Protein AF-A0A0G1PKN9-F1 (afdb_monomer)

Sequence (98 aa):
MDWKNWFKIKVTRPCNIWPNTDSCRVKILIDVTLMDTERKNPPAEVGVGTSHTLHRIPNPFGFTDPWMVTEGKVVGAAERWWKDLIESGQAEVERVFD

Structure (mmCIF, N/CA/C/O backbone):
data_AF-A0A0G1PKN9-F1
#
_entry.id   AF-A0A0G1PKN9-F1
#
loop_
_atom_site.group_PDB
_atom_site.id
_atom_site.type_symbol
_atom_site.label_atom_id
_atom_site.label_alt_id
_atom_site.label_comp_id
_atom_site.label_asym_id
_atom_site.label_entity_id
_atom_site.label_seq_id
_atom_site.pdbx_PDB_ins_code
_atom_site.Cartn_x
_atom_site.Cartn_y
_atom_site.Cartn_z
_atom_site.occupancy
_atom_site.B_iso_or_equiv
_atom_site.auth_seq_id
_atom_site.auth_comp_id
_atom_site.auth_asym_id
_atom_site.auth_atom_id
_atom_site.pdbx_PDB_model_num
ATOM 1 N N . MET A 1 1 ? -19.768 -3.686 42.930 1.00 50.06 1 MET A N 1
ATOM 2 C CA . MET A 1 1 ? -19.363 -3.412 41.534 1.00 50.06 1 MET A CA 1
ATOM 3 C C . MET A 1 1 ? -19.893 -4.550 40.678 1.00 50.06 1 MET A C 1
ATOM 5 O O . MET A 1 1 ? -19.599 -5.690 41.002 1.00 50.06 1 MET A O 1
ATOM 9 N N . ASP A 1 2 ? -20.736 -4.255 39.685 1.00 59.41 2 ASP A N 1
ATOM 10 C CA . ASP A 1 2 ? -21.351 -5.253 38.794 1.00 59.41 2 ASP A CA 1
ATOM 11 C C . ASP A 1 2 ? -20.404 -5.574 37.620 1.00 59.41 2 ASP A C 1
ATOM 13 O O . ASP A 1 2 ? -19.763 -4.673 37.071 1.00 59.41 2 ASP A O 1
ATOM 17 N N . TRP A 1 3 ? -20.300 -6.851 37.244 1.00 56.91 3 TRP A N 1
ATOM 18 C CA . TRP A 1 3 ? -19.351 -7.385 36.247 1.00 56.91 3 TRP A CA 1
ATOM 19 C C . TRP A 1 3 ? -19.571 -6.819 34.836 1.00 56.91 3 TRP A C 1
ATOM 21 O O . TRP A 1 3 ? -18.677 -6.840 33.993 1.00 56.91 3 TRP A O 1
ATOM 31 N N . LYS A 1 4 ? -20.750 -6.242 34.589 1.00 57.31 4 LYS A N 1
ATOM 32 C CA . LYS A 1 4 ? -21.151 -5.617 33.320 1.00 57.31 4 LYS A CA 1
ATOM 33 C C . LYS A 1 4 ? -20.383 -4.332 32.976 1.00 57.31 4 LYS A C 1
ATOM 35 O O . LYS A 1 4 ? -20.540 -3.813 31.875 1.00 57.31 4 LYS A O 1
ATOM 40 N N . ASN A 1 5 ? -19.552 -3.827 33.892 1.00 55.62 5 ASN A N 1
ATOM 41 C CA . ASN A 1 5 ? -18.730 -2.628 33.696 1.00 55.62 5 ASN A CA 1
ATOM 42 C C . ASN A 1 5 ? -17.297 -2.918 33.206 1.00 55.62 5 ASN A C 1
ATOM 44 O O . ASN A 1 5 ? -16.489 -1.993 33.106 1.00 55.62 5 ASN A O 1
ATOM 48 N N . TRP A 1 6 ? -16.951 -4.167 32.886 1.00 55.81 6 TRP A N 1
ATOM 49 C CA . TRP A 1 6 ? -15.648 -4.507 32.311 1.00 55.81 6 TRP A CA 1
ATOM 50 C C . TRP A 1 6 ? -15.647 -4.296 30.790 1.00 55.81 6 TRP A C 1
ATOM 52 O O . TRP A 1 6 ? -15.987 -5.175 30.013 1.00 55.81 6 TRP A O 1
ATOM 62 N N . PHE A 1 7 ? -15.259 -3.083 30.393 1.00 55.06 7 PHE A N 1
ATOM 63 C CA . PHE A 1 7 ? -14.818 -2.689 29.049 1.00 55.06 7 PHE A CA 1
ATOM 64 C C . PHE A 1 7 ? -15.825 -2.883 27.906 1.00 55.06 7 PHE A C 1
ATOM 66 O O . PHE A 1 7 ? -15.794 -3.843 27.140 1.00 55.06 7 PHE A O 1
ATOM 73 N N . LYS A 1 8 ? -16.645 -1.853 27.681 1.00 51.06 8 LYS A N 1
ATOM 74 C CA . LYS A 1 8 ? -17.291 -1.643 26.382 1.00 51.06 8 LYS A CA 1
ATOM 75 C C . LYS A 1 8 ? -16.221 -1.182 25.386 1.00 51.06 8 LYS A C 1
ATOM 77 O O . LYS A 1 8 ? -15.966 0.015 25.271 1.00 51.06 8 LYS A O 1
ATOM 82 N N . ILE A 1 9 ? -15.572 -2.119 24.691 1.00 56.38 9 ILE A N 1
ATOM 83 C CA . ILE A 1 9 ? -14.699 -1.793 23.555 1.00 56.38 9 ILE A CA 1
ATOM 84 C C . ILE A 1 9 ? -15.598 -1.219 22.462 1.00 56.38 9 ILE A C 1
ATOM 86 O O . ILE A 1 9 ? -16.307 -1.936 21.757 1.00 56.38 9 ILE A O 1
ATOM 90 N N . LYS A 1 10 ? -15.628 0.108 22.362 1.00 47.03 10 LYS A N 1
ATOM 91 C CA . LYS A 1 10 ? -16.265 0.793 21.246 1.00 47.03 10 LYS A CA 1
ATOM 92 C C . LYS A 1 10 ? -15.280 0.705 20.086 1.00 47.03 10 LYS A C 1
ATOM 94 O O . LYS A 1 10 ? -14.322 1.467 20.043 1.00 47.03 10 LYS A O 1
ATOM 99 N N . VAL A 1 11 ? -15.495 -0.242 19.179 1.00 51.75 11 VAL A N 1
ATOM 100 C CA . VAL A 1 11 ? -14.832 -0.240 17.870 1.00 51.75 11 VAL A CA 1
ATOM 101 C C . VAL A 1 11 ? -15.345 1.009 17.148 1.00 51.75 11 VAL A C 1
ATOM 103 O O . VAL A 1 11 ? -16.481 1.051 16.685 1.00 51.75 11 VAL A O 1
ATOM 106 N N . THR A 1 12 ? -14.582 2.099 17.218 1.00 47.66 12 THR A N 1
ATOM 107 C CA . THR A 1 12 ? -15.005 3.438 16.771 1.00 47.66 12 THR A CA 1
ATOM 108 C C . THR A 1 12 ? -14.778 3.677 15.287 1.00 47.66 12 THR A C 1
ATOM 110 O O . THR A 1 12 ? -15.277 4.673 14.767 1.00 47.66 12 THR A O 1
ATOM 113 N N . ARG A 1 13 ? -14.047 2.791 14.607 1.00 53.75 13 ARG A N 1
ATOM 114 C CA . ARG A 1 13 ? -13.777 2.888 13.175 1.00 53.75 13 ARG A CA 1
ATOM 115 C C . ARG A 1 13 ? -14.286 1.624 12.484 1.00 53.75 13 ARG A C 1
ATOM 117 O O . ARG A 1 13 ? -14.056 0.538 13.019 1.00 53.75 13 ARG A O 1
ATOM 124 N N . PRO A 1 14 ? -15.010 1.737 11.356 1.00 56.34 14 PRO A N 1
ATOM 125 C CA . PRO A 1 14 ? -15.276 0.571 10.521 1.00 56.34 14 PRO A CA 1
ATOM 126 C C . PRO A 1 14 ? -13.941 -0.090 10.160 1.00 56.34 14 PRO A C 1
ATOM 128 O O . PRO A 1 14 ? -12.921 0.594 10.078 1.00 56.34 14 PRO A O 1
ATOM 131 N N . CYS A 1 15 ? -13.933 -1.413 9.987 1.00 62.28 15 CYS A N 1
ATOM 132 C CA . CYS A 1 15 ? -12.757 -2.115 9.484 1.00 62.28 15 CYS A CA 1
ATOM 133 C C . CYS A 1 15 ? -12.315 -1.424 8.189 1.00 62.28 15 CYS A C 1
ATOM 135 O O . CYS A 1 15 ? -13.106 -1.347 7.247 1.00 62.28 15 CYS A O 1
ATOM 137 N N . ASN A 1 16 ? -11.100 -0.871 8.161 1.00 77.69 16 ASN A N 1
ATOM 138 C CA . ASN A 1 16 ? -10.561 -0.337 6.922 1.00 77.69 16 ASN A CA 1
ATOM 139 C C . ASN A 1 16 ? -10.352 -1.531 5.989 1.00 77.69 16 ASN A C 1
ATOM 141 O O . ASN A 1 16 ? -9.645 -2.476 6.328 1.00 77.69 16 ASN A O 1
ATOM 145 N N . ILE A 1 17 ? -11.032 -1.513 4.849 1.00 85.56 17 ILE A N 1
ATOM 146 C CA . ILE A 1 17 ? -10.956 -2.563 3.836 1.00 85.56 17 ILE A CA 1
ATOM 147 C C . ILE A 1 17 ? -10.283 -1.951 2.616 1.00 85.56 17 ILE A C 1
ATOM 149 O O . ILE A 1 17 ? -10.563 -0.803 2.259 1.00 85.56 17 ILE A O 1
ATOM 153 N N . TRP A 1 18 ? -9.404 -2.721 1.979 1.00 89.50 18 TRP A N 1
ATOM 154 C CA . TRP A 1 18 ? -8.814 -2.317 0.711 1.00 89.50 18 TRP A CA 1
ATOM 155 C C . TRP A 1 18 ? -9.911 -2.076 -0.342 1.00 89.50 18 TRP A C 1
ATOM 157 O O . TRP A 1 18 ? -10.720 -2.975 -0.594 1.00 89.50 18 TRP A O 1
ATOM 167 N N . PRO A 1 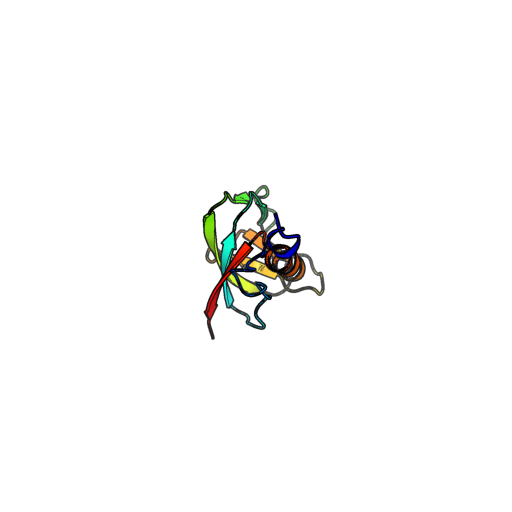19 ? -9.982 -0.881 -0.949 1.00 88.19 19 PRO A N 1
ATOM 168 C CA . PRO A 1 19 ? -11.008 -0.577 -1.931 1.00 88.19 19 PRO A CA 1
ATOM 169 C C . PRO A 1 19 ? -10.732 -1.321 -3.239 1.00 88.19 19 PRO A C 1
ATOM 171 O O . PRO A 1 19 ? -9.595 -1.418 -3.689 1.00 88.19 19 PRO A O 1
ATOM 174 N N . ASN A 1 20 ? -11.789 -1.799 -3.897 1.00 88.44 20 ASN A N 1
ATOM 175 C CA . ASN A 1 20 ? -11.686 -2.344 -5.251 1.00 88.44 20 ASN A CA 1
ATOM 176 C C . ASN A 1 20 ? -11.650 -1.197 -6.279 1.00 88.44 20 ASN A C 1
ATOM 178 O O . ASN A 1 20 ? -12.650 -0.927 -6.939 1.00 88.44 20 ASN A O 1
ATOM 182 N N . THR A 1 21 ? -10.524 -0.485 -6.347 1.00 88.06 21 THR A N 1
ATOM 183 C CA . THR A 1 21 ? -10.286 0.671 -7.231 1.00 88.06 21 THR A CA 1
ATOM 184 C C . THR A 1 21 ? -8.850 0.653 -7.755 1.00 88.06 21 THR A C 1
ATOM 186 O O . THR A 1 21 ? -7.953 0.095 -7.122 1.00 88.06 21 THR A O 1
ATOM 189 N N . ASP A 1 22 ? -8.619 1.315 -8.885 1.00 91.00 22 ASP A N 1
ATOM 190 C CA . ASP A 1 22 ? -7.277 1.559 -9.409 1.00 91.00 22 ASP A CA 1
ATOM 191 C C . ASP A 1 22 ? -6.621 2.808 -8.792 1.00 91.00 22 ASP A C 1
ATOM 193 O O . ASP A 1 22 ? -5.420 3.029 -8.981 1.00 91.00 22 ASP A O 1
ATOM 197 N N . SER A 1 23 ? -7.369 3.626 -8.035 1.00 93.00 23 SER A N 1
ATOM 198 C CA . SER A 1 23 ? -6.810 4.781 -7.332 1.00 93.00 23 SER A CA 1
ATOM 199 C C . SER A 1 23 ? -7.509 5.120 -6.014 1.00 93.00 23 SER A C 1
ATOM 201 O O . SER A 1 23 ? -8.727 5.266 -5.916 1.00 93.00 23 SER A O 1
ATOM 203 N N . CYS A 1 24 ? -6.707 5.313 -4.969 1.00 93.38 24 CYS A N 1
ATOM 204 C CA . CYS A 1 24 ? -7.189 5.713 -3.652 1.00 93.38 24 CYS A CA 1
ATOM 205 C C . CYS A 1 24 ? -6.156 6.558 -2.914 1.00 93.38 24 CYS A C 1
ATOM 207 O O . CYS A 1 24 ? -4.954 6.401 -3.108 1.00 93.38 24 CYS A O 1
ATOM 209 N N . ARG A 1 25 ? -6.612 7.415 -2.006 1.00 93.25 25 ARG A N 1
ATOM 210 C CA . ARG A 1 25 ? -5.761 8.117 -1.049 1.00 93.25 25 ARG A CA 1
ATOM 211 C C . ARG A 1 25 ? -5.697 7.333 0.249 1.00 93.25 25 ARG A C 1
ATOM 213 O O . ARG A 1 25 ? -6.735 7.049 0.847 1.00 93.25 25 ARG A O 1
ATOM 220 N N . VAL A 1 26 ? -4.484 7.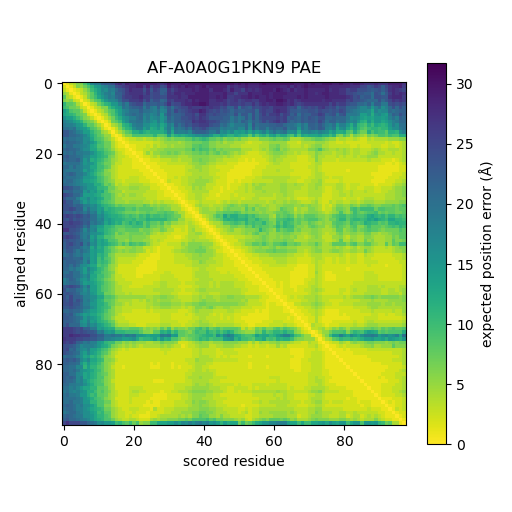040 0.693 1.00 92.56 26 VAL A N 1
ATOM 221 C CA . VAL A 1 26 ? -4.213 6.351 1.953 1.00 92.56 26 VAL A CA 1
ATOM 222 C C . VAL A 1 26 ? -3.436 7.256 2.895 1.00 92.56 26 VAL A C 1
ATOM 224 O O . VAL A 1 26 ? -2.599 8.039 2.452 1.00 92.56 26 VAL A O 1
ATOM 227 N N . LYS A 1 27 ? -3.691 7.125 4.193 1.00 93.12 27 LYS A N 1
ATOM 228 C CA . LYS A 1 27 ? -2.909 7.720 5.270 1.00 93.12 27 LYS A CA 1
ATOM 229 C C . LYS A 1 27 ? -2.163 6.627 6.010 1.00 93.12 27 LYS A C 1
ATOM 231 O O . LYS A 1 27 ? -2.776 5.677 6.489 1.00 93.12 27 LYS A O 1
ATOM 236 N N . ILE A 1 28 ? -0.856 6.777 6.135 1.00 91.44 28 ILE A N 1
ATOM 237 C CA . ILE A 1 28 ? -0.013 5.833 6.859 1.00 91.44 28 ILE A CA 1
ATOM 238 C C . ILE A 1 28 ? -0.023 6.184 8.356 1.00 91.44 28 ILE A C 1
ATOM 240 O O . ILE A 1 28 ? 0.085 7.354 8.727 1.00 91.44 28 ILE A O 1
ATOM 244 N N . LEU A 1 29 ? -0.160 5.182 9.229 1.00 90.25 29 LEU A N 1
ATOM 245 C CA . LEU A 1 29 ? -0.215 5.359 10.689 1.00 90.25 29 LEU A CA 1
ATOM 246 C C . LEU A 1 29 ? 1.027 4.838 11.432 1.00 90.25 29 LEU A C 1
ATOM 248 O O . LEU A 1 29 ? 1.124 5.026 12.643 1.00 90.25 29 LEU A O 1
ATOM 252 N N . ILE A 1 30 ? 1.964 4.206 10.726 1.00 88.56 30 ILE A N 1
ATOM 253 C CA . ILE A 1 30 ? 3.240 3.696 11.253 1.00 88.56 30 ILE A CA 1
ATOM 254 C C . ILE A 1 30 ? 4.387 4.095 10.321 1.00 88.56 30 ILE A C 1
ATOM 256 O O . ILE A 1 30 ? 4.135 4.491 9.193 1.00 88.56 30 ILE A O 1
ATOM 260 N N . ASP A 1 31 ? 5.640 3.955 10.731 1.00 90.69 31 ASP A N 1
ATOM 261 C CA . ASP A 1 31 ? 6.736 4.103 9.772 1.00 90.69 31 ASP A CA 1
ATOM 262 C C . ASP A 1 31 ? 6.756 2.908 8.811 1.00 90.69 31 ASP A C 1
ATOM 264 O O . ASP A 1 31 ? 6.688 1.749 9.232 1.00 90.69 31 ASP A O 1
ATOM 268 N N . VAL A 1 32 ? 6.823 3.190 7.511 1.00 88.81 32 VAL A N 1
ATOM 269 C CA . VAL A 1 32 ? 6.900 2.162 6.466 1.00 88.81 32 VAL A CA 1
ATOM 270 C C . VAL A 1 32 ? 8.013 2.474 5.482 1.00 88.81 32 VAL A C 1
ATOM 272 O O . VAL A 1 32 ? 8.464 3.610 5.355 1.00 88.81 32 VAL A O 1
ATOM 275 N N . THR A 1 33 ? 8.429 1.460 4.736 1.00 88.62 33 THR A N 1
ATOM 276 C CA . THR A 1 33 ? 9.430 1.607 3.686 1.00 88.62 33 THR A CA 1
ATOM 277 C C . THR A 1 33 ? 8.817 1.214 2.350 1.00 88.62 33 THR A C 1
ATOM 279 O O . THR A 1 33 ? 8.363 0.084 2.179 1.00 88.62 33 THR A O 1
ATOM 282 N N . LEU A 1 34 ? 8.811 2.142 1.396 1.00 88.69 34 LEU A N 1
ATOM 283 C CA . LEU A 1 34 ? 8.341 1.908 0.033 1.00 88.69 34 LEU A CA 1
ATOM 284 C C . LEU A 1 34 ? 9.520 1.641 -0.901 1.00 88.69 34 LEU A C 1
ATOM 286 O O . LEU A 1 34 ? 10.622 2.154 -0.708 1.00 88.69 34 LEU A O 1
ATOM 290 N N . MET A 1 35 ? 9.288 0.845 -1.941 1.00 87.94 35 MET A N 1
ATOM 291 C CA . MET A 1 35 ? 10.322 0.517 -2.918 1.00 87.94 35 MET A CA 1
ATOM 292 C C . MET A 1 35 ? 10.220 1.395 -4.158 1.00 87.94 35 MET A C 1
ATOM 294 O O . MET A 1 35 ? 9.131 1.606 -4.696 1.00 87.94 35 MET A O 1
ATOM 298 N N . ASP A 1 36 ? 11.380 1.846 -4.629 1.00 84.81 36 ASP A N 1
ATOM 299 C CA . ASP A 1 36 ? 11.545 2.496 -5.923 1.00 84.81 36 ASP A CA 1
ATOM 300 C C . ASP A 1 36 ? 11.282 1.494 -7.056 1.00 84.81 36 ASP A C 1
ATOM 302 O O . ASP A 1 36 ? 11.878 0.413 -7.120 1.00 84.81 36 ASP A O 1
ATOM 306 N N . THR A 1 37 ? 10.361 1.852 -7.946 1.00 80.19 37 THR A N 1
ATOM 307 C CA . THR A 1 37 ? 9.932 0.997 -9.060 1.00 80.19 37 THR A CA 1
ATOM 308 C C . THR A 1 37 ? 11.009 0.811 -10.126 1.00 80.19 37 THR A C 1
ATOM 310 O O . THR A 1 37 ? 11.016 -0.211 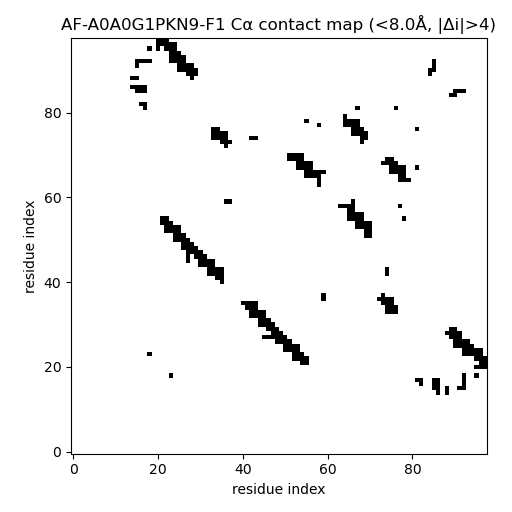-10.809 1.00 80.19 37 THR A O 1
ATOM 313 N N . GLU A 1 38 ? 11.958 1.741 -10.236 1.00 79.81 38 GLU A N 1
ATOM 314 C CA . GLU A 1 38 ? 13.065 1.689 -11.191 1.00 79.81 38 GLU A CA 1
ATOM 315 C C . GLU A 1 38 ? 14.309 0.987 -10.615 1.00 79.81 38 GLU A C 1
ATOM 317 O O . GLU A 1 38 ? 15.278 0.763 -11.343 1.00 79.81 38 GLU A O 1
ATOM 322 N N . ARG A 1 39 ? 14.300 0.633 -9.318 1.00 72.56 39 ARG A N 1
ATOM 323 C CA . ARG A 1 39 ? 15.456 0.130 -8.546 1.00 72.56 39 ARG A CA 1
ATOM 324 C C . ARG A 1 39 ? 16.685 1.040 -8.621 1.00 72.56 39 ARG A C 1
ATOM 326 O O . ARG A 1 39 ? 17.80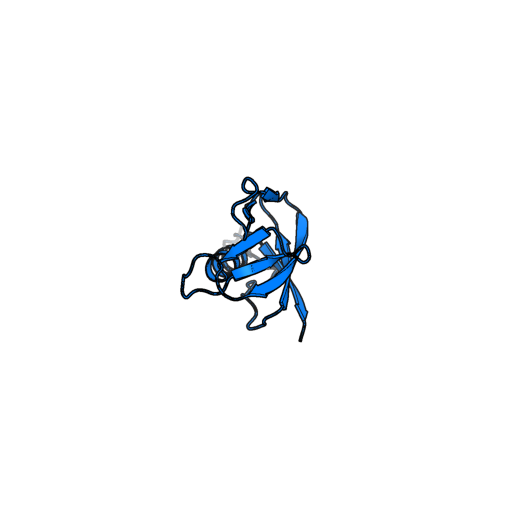8 0.573 -8.428 1.00 72.56 39 ARG A O 1
ATOM 333 N N . LYS A 1 40 ? 16.493 2.324 -8.928 1.00 74.25 40 LYS A N 1
ATOM 334 C CA . LYS A 1 40 ? 17.598 3.288 -9.050 1.00 74.25 40 LYS A CA 1
ATOM 335 C C . LYS A 1 40 ? 17.913 3.971 -7.731 1.00 74.25 40 LYS A C 1
ATOM 337 O O . LYS A 1 40 ? 19.050 4.382 -7.522 1.00 74.25 40 LYS A O 1
ATOM 342 N N . ASN A 1 41 ? 16.920 4.064 -6.854 1.00 75.50 41 ASN A N 1
ATOM 343 C CA . ASN A 1 41 ? 17.045 4.704 -5.556 1.00 75.50 41 ASN A CA 1
ATOM 344 C C . ASN A 1 41 ? 16.905 3.678 -4.425 1.00 75.50 41 ASN A C 1
ATOM 346 O O . ASN A 1 41 ? 16.236 2.651 -4.600 1.00 75.50 41 ASN A O 1
ATOM 350 N N . PRO A 1 42 ? 17.529 3.936 -3.261 1.00 76.00 42 PRO A N 1
ATOM 351 C CA . PRO A 1 42 ? 17.264 3.149 -2.068 1.00 76.00 42 PRO A CA 1
ATOM 352 C C . PRO A 1 42 ? 15.772 3.220 -1.695 1.00 76.00 42 PRO A C 1
ATOM 354 O O . PRO A 1 42 ? 15.089 4.178 -2.070 1.00 76.00 42 PRO A O 1
ATOM 357 N N . PRO A 1 43 ? 15.258 2.225 -0.952 1.00 82.31 43 PRO A N 1
ATOM 358 C CA . PRO A 1 43 ? 13.900 2.271 -0.430 1.00 82.31 43 PRO A CA 1
ATOM 359 C C . PRO A 1 43 ? 13.643 3.572 0.345 1.00 82.31 43 PRO A C 1
ATOM 361 O O . PRO A 1 43 ? 14.515 4.050 1.071 1.00 82.31 43 PRO A O 1
ATOM 364 N N . ALA A 1 44 ? 12.455 4.148 0.175 1.00 82.38 44 ALA A N 1
ATOM 365 C CA . ALA A 1 44 ? 12.079 5.413 0.790 1.00 82.38 44 ALA A CA 1
ATOM 366 C C . ALA A 1 44 ? 11.310 5.162 2.086 1.00 82.38 44 ALA A C 1
ATOM 368 O O . ALA A 1 44 ? 10.258 4.518 2.074 1.00 82.38 44 ALA A O 1
ATOM 369 N N . GLU A 1 45 ? 11.823 5.688 3.194 1.00 86.12 45 GLU A N 1
ATOM 370 C CA . GLU A 1 45 ? 11.088 5.723 4.453 1.00 86.12 45 GLU A CA 1
ATOM 371 C C . GLU A 1 45 ? 9.974 6.764 4.380 1.00 86.12 45 GLU A C 1
ATOM 373 O O . GLU A 1 45 ? 10.172 7.904 3.949 1.00 86.12 45 GLU A O 1
ATOM 378 N N . VAL A 1 46 ? 8.787 6.351 4.800 1.00 84.50 46 VAL A N 1
ATOM 379 C CA . VAL A 1 46 ? 7.591 7.176 4.833 1.00 84.50 46 VAL A CA 1
ATOM 380 C C . VAL A 1 46 ? 7.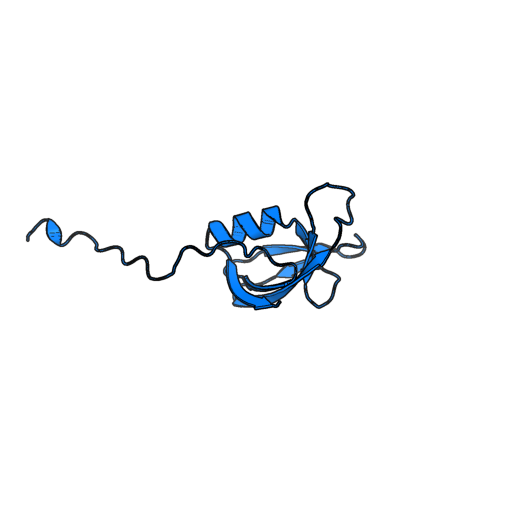106 7.233 6.271 1.00 84.50 46 VAL A C 1
ATOM 382 O O . VAL A 1 46 ? 6.766 6.210 6.867 1.00 84.50 46 VAL A O 1
ATOM 385 N N . GLY A 1 47 ? 7.114 8.445 6.821 1.00 81.75 47 GLY A N 1
ATOM 386 C CA . GLY A 1 47 ? 6.807 8.683 8.225 1.00 81.75 47 GLY A CA 1
ATOM 387 C C . GLY A 1 47 ? 5.315 8.649 8.546 1.00 81.75 47 GLY A C 1
ATOM 388 O O . GLY A 1 47 ? 4.462 8.915 7.692 1.00 81.75 47 GLY A O 1
ATOM 389 N N . VAL A 1 48 ? 5.009 8.396 9.817 1.00 90.19 48 VAL A N 1
ATOM 390 C CA . VAL A 1 48 ? 3.647 8.422 10.375 1.00 90.19 48 VAL A CA 1
ATOM 391 C C . VAL A 1 48 ? 2.875 9.692 9.996 1.00 90.19 48 VAL A C 1
ATOM 393 O O . VAL A 1 48 ? 3.361 10.815 10.122 1.00 90.19 48 VAL A O 1
ATOM 396 N N . GLY A 1 49 ? 1.611 9.520 9.611 1.00 89.69 49 GLY A N 1
ATOM 397 C CA . GLY A 1 49 ? 0.661 10.607 9.376 1.00 89.69 49 GLY A CA 1
ATOM 398 C C . GLY A 1 49 ? 0.713 11.206 7.973 1.00 89.69 49 GLY A C 1
ATOM 399 O O . GLY A 1 49 ? -0.110 12.071 7.668 1.00 89.69 49 GLY A O 1
ATOM 400 N N . THR A 1 50 ? 1.627 10.740 7.124 1.00 89.94 50 THR A N 1
ATOM 401 C CA . THR A 1 50 ? 1.677 11.103 5.707 1.00 89.94 50 THR A CA 1
ATOM 402 C C . THR A 1 50 ? 0.522 10.473 4.934 1.00 89.94 50 THR A C 1
ATOM 404 O O . THR A 1 50 ? 0.115 9.337 5.192 1.00 89.94 50 THR A O 1
ATOM 407 N N . SER A 1 51 ? -0.010 11.227 3.972 1.00 92.44 51 SER A N 1
ATOM 408 C CA . SER A 1 51 ? -1.020 10.734 3.040 1.00 92.44 51 SER A CA 1
ATOM 409 C C . SER A 1 51 ? -0.447 10.665 1.633 1.00 92.44 51 SER A C 1
ATOM 411 O O . SER A 1 51 ? 0.191 11.613 1.174 1.00 92.44 51 SER A O 1
ATOM 413 N N . HIS A 1 52 ? -0.748 9.583 0.926 1.00 91.06 52 HIS A N 1
ATOM 414 C CA . HIS A 1 52 ? -0.380 9.396 -0.469 1.00 91.06 52 HIS A CA 1
ATOM 415 C C . HIS A 1 52 ? -1.598 8.992 -1.281 1.00 91.06 52 HIS A C 1
ATOM 417 O O . HIS A 1 52 ? -2.368 8.121 -0.877 1.00 91.06 52 HIS A O 1
ATOM 423 N N . THR A 1 53 ? -1.752 9.586 -2.456 1.00 93.12 53 THR A N 1
ATOM 424 C CA . THR A 1 53 ? -2.598 8.991 -3.485 1.00 93.12 53 THR A CA 1
ATOM 425 C C . THR A 1 53 ? -1.820 7.873 -4.152 1.00 93.12 53 THR A C 1
ATOM 427 O O . THR A 1 53 ? -0.680 8.062 -4.581 1.00 93.12 53 THR A O 1
ATOM 430 N N . LEU A 1 54 ? -2.445 6.707 -4.194 1.00 93.38 54 LEU A N 1
ATOM 431 C CA . LEU A 1 54 ? -1.958 5.512 -4.839 1.00 93.38 54 LEU A CA 1
ATOM 432 C C . LEU A 1 54 ? -2.629 5.344 -6.200 1.00 93.38 54 LEU A C 1
ATOM 434 O O . LEU A 1 54 ? -3.823 5.617 -6.361 1.00 93.38 54 LEU A O 1
ATOM 438 N N . HIS A 1 55 ? -1.859 4.839 -7.153 1.00 93.62 55 HIS A N 1
ATOM 439 C CA . HIS A 1 55 ? -2.315 4.443 -8.475 1.00 93.62 55 HIS A CA 1
ATOM 440 C C . HIS A 1 55 ? -1.812 3.043 -8.785 1.00 93.62 55 HIS A C 1
ATOM 442 O O . HIS A 1 55 ? -0.641 2.729 -8.557 1.00 93.62 55 HIS A O 1
ATOM 448 N N . ARG A 1 56 ? -2.690 2.215 -9.336 1.00 92.75 56 ARG A N 1
ATOM 449 C CA . ARG A 1 56 ? -2.345 0.866 -9.757 1.00 92.75 56 ARG A CA 1
ATOM 450 C C . ARG A 1 56 ? -1.566 0.892 -11.065 1.00 92.75 56 ARG A C 1
ATOM 452 O O . ARG A 1 56 ? -1.941 1.568 -12.021 1.00 92.75 56 ARG A O 1
ATOM 459 N N . ILE A 1 57 ? -0.493 0.116 -11.111 1.00 92.06 57 ILE A N 1
ATOM 460 C CA . ILE A 1 57 ? 0.292 -0.160 -12.312 1.00 92.06 57 ILE A CA 1
ATOM 461 C C . ILE A 1 57 ? 0.584 -1.665 -12.406 1.00 92.06 57 ILE A C 1
ATOM 463 O O . ILE A 1 57 ? 0.514 -2.379 -11.396 1.00 92.06 57 ILE A O 1
ATOM 467 N N . PRO A 1 58 ? 0.952 -2.174 -13.596 1.00 92.12 58 PRO A N 1
ATOM 468 C CA . PRO A 1 58 ? 1.539 -3.503 -13.715 1.00 92.12 58 PRO A CA 1
ATOM 469 C C . PRO A 1 58 ? 2.777 -3.637 -12.824 1.00 92.12 58 PRO A C 1
ATOM 471 O O . PRO A 1 58 ? 3.544 -2.685 -12.677 1.00 92.12 58 PRO A O 1
ATOM 474 N N . ASN A 1 59 ? 2.990 -4.818 -12.241 1.00 92.31 59 ASN A N 1
ATOM 475 C CA . ASN A 1 59 ? 4.111 -5.025 -11.334 1.00 92.31 59 ASN A CA 1
ATOM 476 C C . ASN A 1 59 ? 5.458 -4.842 -12.061 1.00 92.31 59 ASN A C 1
ATOM 478 O O . ASN A 1 59 ? 5.764 -5.625 -12.967 1.00 92.31 59 ASN A O 1
ATOM 482 N N . PRO A 1 60 ? 6.301 -3.875 -11.654 1.00 88.25 60 PRO A N 1
ATOM 483 C CA . PRO A 1 60 ? 7.564 -3.599 -12.339 1.00 88.25 60 PRO A CA 1
ATOM 484 C C . PRO A 1 60 ? 8.601 -4.720 -12.166 1.00 88.25 60 PRO A C 1
ATOM 486 O O . PRO A 1 60 ? 9.599 -4.760 -12.880 1.00 88.25 60 PRO A O 1
ATOM 489 N N . PHE A 1 61 ? 8.377 -5.654 -11.238 1.00 88.00 61 PHE A N 1
ATOM 490 C CA . PHE A 1 61 ? 9.282 -6.765 -10.944 1.00 88.00 61 PHE A CA 1
ATOM 491 C C . PHE A 1 61 ? 8.828 -8.101 -11.549 1.00 88.00 61 PHE A C 1
ATOM 493 O O . PHE A 1 61 ? 9.434 -9.131 -11.259 1.00 88.00 61 PHE A O 1
ATOM 500 N N . GLY A 1 62 ? 7.786 -8.096 -12.390 1.00 88.81 62 GLY A N 1
ATOM 501 C CA . GLY A 1 62 ? 7.321 -9.279 -13.121 1.00 88.81 62 GLY A CA 1
ATOM 502 C C . GLY A 1 62 ? 6.450 -10.249 -12.314 1.00 88.81 62 GLY A C 1
ATOM 503 O O . GLY A 1 62 ? 6.172 -11.348 -12.789 1.00 88.81 62 GLY A O 1
ATOM 504 N N . PHE A 1 63 ? 6.010 -9.868 -11.111 1.00 91.31 63 PHE A N 1
ATOM 505 C CA . PHE A 1 63 ? 5.035 -10.649 -10.343 1.00 91.31 63 PHE A CA 1
ATOM 506 C C . PHE A 1 63 ? 3.602 -10.406 -10.834 1.00 91.31 63 PHE A C 1
ATOM 508 O O . PHE A 1 63 ? 3.304 -9.400 -11.471 1.00 91.31 63 PHE A O 1
ATOM 515 N N . THR A 1 64 ? 2.693 -11.325 -10.509 1.00 92.50 64 THR A N 1
ATOM 516 C CA . THR A 1 64 ? 1.276 -11.229 -10.898 1.00 92.50 64 THR A CA 1
ATOM 517 C C . THR A 1 64 ? 0.481 -10.229 -10.064 1.00 92.50 64 THR A C 1
ATOM 519 O O . THR A 1 64 ? -0.543 -9.741 -10.529 1.00 92.50 64 THR A O 1
ATOM 522 N N . ASP A 1 65 ? 0.916 -9.958 -8.830 1.00 92.56 65 ASP A N 1
ATOM 523 C CA . ASP A 1 65 ? 0.234 -9.019 -7.935 1.00 92.56 65 ASP A CA 1
ATOM 524 C C . ASP A 1 65 ? 0.442 -7.581 -8.429 1.00 92.56 65 ASP A C 1
ATOM 526 O O . ASP A 1 65 ? 1.601 -7.202 -8.634 1.00 92.56 65 ASP A O 1
ATOM 530 N N . PRO A 1 66 ? -0.613 -6.773 -8.630 1.00 93.19 66 PRO A N 1
ATOM 531 C CA . PRO A 1 66 ? -0.463 -5.392 -9.070 1.00 93.19 66 PRO A CA 1
ATOM 532 C C . PRO A 1 66 ? 0.386 -4.562 -8.106 1.00 93.19 66 PRO A C 1
ATOM 534 O O . PRO A 1 66 ? 0.569 -4.904 -6.937 1.00 93.19 66 PRO A O 1
ATOM 537 N N . TRP A 1 67 ? 0.921 -3.449 -8.599 1.00 93.81 67 TRP A N 1
ATOM 538 C CA . TRP A 1 67 ? 1.750 -2.556 -7.799 1.00 93.81 67 TRP A CA 1
ATOM 539 C C . TRP A 1 67 ? 1.073 -1.201 -7.643 1.00 93.81 67 TRP A C 1
ATOM 541 O O . TRP A 1 67 ? 0.611 -0.616 -8.620 1.00 93.81 67 TRP A O 1
ATOM 551 N N . MET A 1 68 ? 1.023 -0.695 -6.416 1.00 93.88 68 MET A N 1
ATOM 552 C CA . MET A 1 68 ? 0.421 0.593 -6.094 1.00 93.88 68 MET A CA 1
ATOM 553 C C . MET A 1 68 ? 1.532 1.622 -5.891 1.00 93.88 68 MET A C 1
ATOM 555 O O . MET A 1 68 ? 2.296 1.535 -4.924 1.00 93.88 68 MET A O 1
ATOM 559 N N . VAL A 1 69 ? 1.630 2.590 -6.804 1.00 93.44 69 VAL A N 1
ATOM 560 C CA . VAL A 1 69 ? 2.607 3.690 -6.746 1.00 93.44 69 VAL A CA 1
ATOM 561 C C . VAL A 1 69 ? 1.990 4.960 -6.197 1.00 93.44 69 VAL A C 1
ATOM 563 O O . VAL A 1 69 ? 0.839 5.273 -6.476 1.00 93.44 69 VAL A O 1
ATOM 566 N N . THR A 1 70 ? 2.785 5.726 -5.463 1.00 91.06 70 THR A N 1
ATOM 567 C CA . THR A 1 70 ? 2.418 7.081 -5.033 1.00 91.06 70 THR A CA 1
ATOM 568 C C . THR A 1 70 ? 2.338 8.055 -6.224 1.00 91.06 70 THR A C 1
ATOM 570 O O . THR A 1 70 ? 2.937 7.801 -7.266 1.00 91.06 70 THR A O 1
ATOM 573 N N . GLU A 1 71 ? 1.631 9.185 -6.086 1.00 80.94 71 GLU A N 1
ATOM 574 C CA . GLU A 1 71 ? 1.447 10.253 -7.104 1.00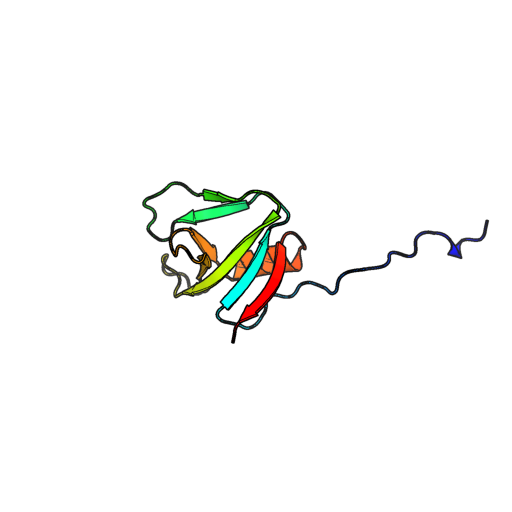 80.94 71 GLU A CA 1
ATOM 575 C C . GLU A 1 71 ? 2.737 10.709 -7.825 1.00 80.94 71 GLU A C 1
ATOM 577 O O . GLU A 1 71 ? 2.694 11.090 -8.994 1.00 80.94 71 GLU A O 1
ATOM 582 N N . GLY A 1 72 ? 3.899 10.618 -7.168 1.00 70.75 72 GLY A N 1
ATOM 583 C CA . GLY A 1 72 ? 5.203 10.906 -7.780 1.00 70.75 72 GLY A CA 1
ATOM 584 C C . GLY A 1 72 ? 5.710 9.821 -8.740 1.00 70.75 72 GLY A C 1
ATOM 585 O O . GLY A 1 72 ? 6.730 10.020 -9.387 1.00 70.75 72 GLY A O 1
ATOM 586 N N . LYS A 1 73 ? 5.022 8.675 -8.827 1.00 63.59 73 LYS A N 1
ATOM 587 C CA . LYS A 1 73 ? 5.321 7.476 -9.635 1.00 63.59 73 LYS A CA 1
ATOM 588 C C . LYS A 1 73 ? 6.670 6.798 -9.378 1.00 63.59 73 LYS A C 1
ATOM 590 O O . LYS A 1 73 ? 7.008 5.856 -10.082 1.00 63.59 73 LYS A O 1
ATOM 595 N N . VAL A 1 74 ? 7.420 7.225 -8.364 1.00 70.94 74 VAL A N 1
ATOM 596 C CA . VAL A 1 74 ? 8.754 6.674 -8.082 1.00 70.94 74 VAL A CA 1
ATOM 597 C C . VAL A 1 74 ? 8.677 5.488 -7.124 1.00 70.94 74 VAL A C 1
ATOM 599 O O . VAL A 1 74 ? 9.244 4.435 -7.405 1.00 70.94 74 VAL A O 1
ATOM 602 N N . VAL A 1 75 ? 7.929 5.626 -6.026 1.00 85.94 75 VAL A N 1
ATOM 603 C CA . VAL A 1 75 ? 7.896 4.643 -4.933 1.00 85.94 75 VAL A CA 1
ATOM 604 C C . VAL A 1 75 ? 6.505 4.064 -4.703 1.00 85.94 75 VAL A C 1
ATOM 606 O O . VAL A 1 75 ? 5.493 4.758 -4.850 1.00 85.94 75 VAL A O 1
ATOM 609 N N . GLY A 1 76 ? 6.458 2.788 -4.329 1.00 92.06 76 GLY A N 1
ATOM 610 C CA . GLY A 1 76 ? 5.221 2.069 -4.047 1.00 92.06 76 GLY A CA 1
ATOM 611 C C . GLY A 1 76 ? 5.444 0.747 -3.320 1.00 92.06 76 GLY A C 1
ATOM 612 O O . GLY A 1 76 ? 6.530 0.478 -2.805 1.00 92.06 76 GLY A O 1
ATOM 613 N N . ALA A 1 77 ? 4.401 -0.074 -3.299 1.00 93.00 77 ALA A N 1
ATOM 614 C CA . ALA A 1 77 ? 4.436 -1.442 -2.795 1.00 93.00 77 ALA A CA 1
ATOM 615 C C . ALA A 1 77 ? 3.424 -2.307 -3.558 1.00 93.00 77 ALA A C 1
ATOM 617 O O . ALA A 1 77 ? 2.555 -1.790 -4.266 1.00 93.00 77 ALA A O 1
ATOM 618 N N . ALA A 1 78 ? 3.533 -3.624 -3.406 1.00 94.44 78 ALA A N 1
ATOM 619 C CA . AL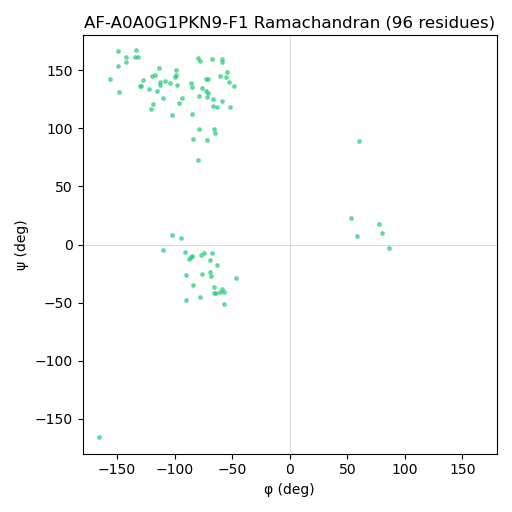A A 1 78 ? 2.571 -4.562 -3.967 1.00 94.44 78 ALA A CA 1
ATOM 620 C C . ALA A 1 78 ? 1.173 -4.300 -3.379 1.00 94.44 78 ALA A C 1
ATOM 622 O O . ALA A 1 78 ? 1.046 -3.930 -2.209 1.00 94.44 78 ALA A O 1
ATOM 623 N N . GLU A 1 79 ? 0.122 -4.481 -4.172 1.00 94.06 79 GLU A N 1
ATOM 624 C CA . GLU A 1 79 ? -1.258 -4.250 -3.740 1.00 94.06 79 GLU A CA 1
ATOM 625 C C . GLU A 1 79 ? -1.611 -5.088 -2.511 1.00 94.06 79 GLU A C 1
ATOM 627 O O . GLU A 1 79 ? -2.206 -4.580 -1.559 1.00 94.06 79 GLU A O 1
ATOM 632 N N . ARG A 1 80 ? -1.159 -6.346 -2.472 1.00 93.75 80 ARG A N 1
ATOM 633 C CA . ARG A 1 80 ? -1.351 -7.203 -1.303 1.00 93.75 80 ARG A CA 1
ATOM 634 C C . ARG A 1 80 ? -0.736 -6.621 -0.031 1.00 93.75 80 ARG A C 1
ATOM 636 O O . ARG A 1 80 ? -1.337 -6.727 1.029 1.00 93.75 80 ARG A O 1
ATOM 643 N N . TRP A 1 81 ? 0.432 -5.989 -0.130 1.00 93.81 81 TRP A N 1
ATOM 644 C CA . TRP A 1 81 ? 1.080 -5.368 1.026 1.00 93.81 81 TRP A CA 1
ATOM 645 C C . TRP A 1 81 ? 0.256 -4.190 1.559 1.00 93.81 81 TRP A C 1
ATOM 647 O O . TRP A 1 81 ? 0.069 -4.068 2.767 1.00 93.81 81 TRP A O 1
ATOM 657 N N . TRP A 1 82 ? -0.302 -3.363 0.667 1.00 93.25 82 TRP A N 1
ATOM 658 C CA . TRP A 1 82 ? -1.208 -2.281 1.063 1.00 93.25 82 TRP A CA 1
ATOM 659 C C . TR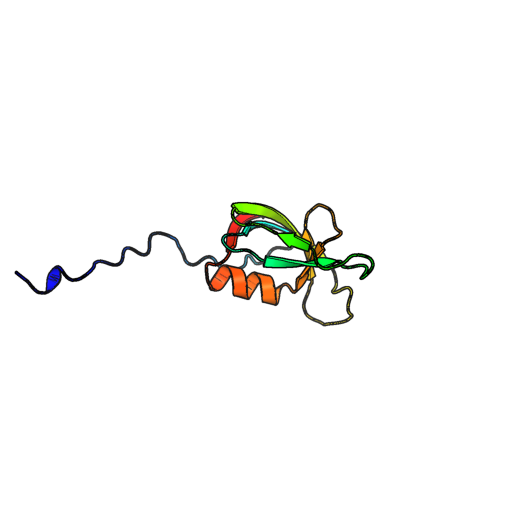P A 1 82 ? -2.485 -2.803 1.705 1.00 93.25 82 TRP A C 1
ATOM 661 O O . TRP A 1 82 ? -2.928 -2.256 2.715 1.00 93.25 82 TRP A O 1
ATOM 671 N N . LYS A 1 83 ? -3.052 -3.875 1.150 1.00 93.38 83 LYS A N 1
ATOM 672 C CA . LYS A 1 83 ? -4.206 -4.553 1.731 1.00 93.38 83 LYS A CA 1
ATOM 673 C C . LYS A 1 83 ? -3.912 -5.021 3.155 1.00 93.38 83 LYS A C 1
ATOM 675 O O . LYS A 1 83 ? -4.665 -4.671 4.059 1.00 93.38 83 LYS A O 1
ATOM 680 N N . ASP A 1 84 ? -2.806 -5.734 3.359 1.00 92.19 84 ASP A N 1
ATOM 681 C CA . ASP A 1 84 ? -2.411 -6.240 4.675 1.00 92.19 84 ASP A CA 1
ATOM 682 C C . ASP A 1 84 ? -2.195 -5.085 5.676 1.00 92.19 84 ASP A C 1
ATOM 684 O O . ASP A 1 84 ? -2.649 -5.168 6.817 1.00 92.19 84 ASP A O 1
ATOM 688 N N . LEU A 1 85 ? -1.573 -3.979 5.244 1.00 91.50 85 LEU A N 1
ATOM 689 C CA . LEU A 1 85 ? -1.341 -2.781 6.064 1.00 91.50 85 LEU A CA 1
ATOM 690 C C . LEU A 1 85 ? -2.647 -2.065 6.464 1.00 91.50 85 LEU A C 1
ATOM 692 O O . LEU A 1 85 ? -2.766 -1.515 7.559 1.00 91.50 85 LEU A O 1
ATOM 696 N N . ILE A 1 86 ? -3.633 -2.036 5.570 1.00 91.94 86 ILE A N 1
ATOM 697 C CA . ILE A 1 86 ? -4.923 -1.377 5.802 1.00 91.94 86 ILE A CA 1
ATOM 698 C C . ILE A 1 86 ? -5.817 -2.241 6.693 1.00 91.94 86 ILE A C 1
ATOM 700 O O . ILE A 1 86 ? -6.385 -1.741 7.665 1.00 91.94 86 ILE A O 1
ATOM 704 N N . GLU A 1 87 ? -5.895 -3.542 6.414 1.00 89.88 87 GLU A N 1
ATOM 705 C CA . GLU A 1 87 ? -6.704 -4.491 7.186 1.00 89.88 87 GLU A CA 1
ATOM 706 C C . GLU A 1 87 ? -6.145 -4.715 8.602 1.00 89.88 87 GLU A C 1
ATOM 708 O O . GLU A 1 87 ? -6.911 -4.974 9.532 1.00 89.88 87 GLU A O 1
ATOM 713 N N . SER A 1 88 ? -4.832 -4.544 8.803 1.00 89.12 88 SER A N 1
ATOM 714 C CA . SER A 1 88 ? -4.203 -4.548 10.131 1.00 89.12 88 SER A CA 1
ATOM 715 C C . SER A 1 88 ? -4.405 -3.244 10.918 1.00 89.12 88 SER A C 1
ATOM 717 O O . SER A 1 88 ? -4.072 -3.184 12.104 1.00 89.12 88 SER A O 1
ATOM 719 N N . GLY A 1 89 ? -4.944 -2.193 10.287 1.00 88.12 89 GLY A N 1
ATOM 720 C CA . GLY A 1 89 ? -5.124 -0.873 10.893 1.00 88.12 89 GLY A CA 1
ATOM 721 C C . GLY A 1 89 ? -3.843 -0.036 10.982 1.00 88.12 89 GLY A C 1
ATOM 722 O O . GLY A 1 89 ? -3.795 0.923 11.750 1.00 88.12 89 GLY A O 1
ATOM 723 N N . GLN A 1 90 ? -2.805 -0.383 10.220 1.00 90.00 90 GLN A N 1
ATOM 724 C CA . GLN A 1 90 ? -1.542 0.363 10.131 1.00 90.00 90 GLN A CA 1
ATOM 725 C C . GLN A 1 90 ? -1.577 1.469 9.059 1.00 90.00 90 GLN A C 1
ATOM 727 O O . GLN A 1 90 ? -0.713 2.349 9.037 1.00 90.00 90 GLN A O 1
ATOM 732 N N . ALA A 1 91 ? -2.594 1.462 8.200 1.00 90.88 91 ALA A N 1
ATOM 733 C CA . ALA A 1 91 ? -2.946 2.549 7.298 1.00 90.88 91 ALA A CA 1
ATOM 734 C C . ALA A 1 91 ? -4.471 2.686 7.170 1.00 90.88 91 ALA A C 1
ATOM 736 O O . ALA A 1 91 ? -5.233 1.772 7.491 1.00 90.88 91 ALA A O 1
ATOM 737 N N . GLU A 1 92 ? -4.926 3.843 6.697 1.00 91.88 92 GLU A N 1
ATOM 738 C CA . GLU A 1 92 ? -6.346 4.144 6.506 1.00 91.88 92 GLU A CA 1
ATOM 739 C C . GLU A 1 92 ? -6.611 4.638 5.093 1.00 91.88 92 GLU A C 1
ATOM 741 O O . GLU A 1 92 ? -5.835 5.414 4.543 1.00 91.88 92 GLU A O 1
ATOM 746 N N . VAL A 1 93 ? -7.735 4.229 4.514 1.00 91.56 93 VAL A N 1
ATOM 747 C CA . VAL A 1 93 ? -8.197 4.751 3.226 1.00 91.56 93 VAL A CA 1
ATOM 748 C C . VAL A 1 93 ? -8.976 6.034 3.503 1.00 91.56 93 VAL A C 1
ATOM 750 O O . VAL A 1 93 ? -10.045 5.998 4.106 1.00 91.56 93 VAL A O 1
ATOM 753 N N . GLU A 1 94 ? -8.440 7.178 3.082 1.00 91.50 94 GLU A N 1
ATOM 754 C CA . GLU A 1 94 ? -9.078 8.486 3.278 1.00 91.50 94 GLU A CA 1
ATOM 755 C C . GLU A 1 94 ? -10.102 8.792 2.182 1.00 91.50 94 GLU A C 1
ATOM 757 O O . GLU A 1 94 ? -11.107 9.458 2.429 1.00 91.50 94 GLU A O 1
ATOM 762 N N . ARG A 1 95 ? -9.825 8.352 0.949 1.00 89.31 95 ARG A N 1
ATOM 763 C CA . ARG A 1 95 ? -10.659 8.638 -0.221 1.00 89.31 95 ARG A CA 1
ATOM 764 C C . ARG A 1 95 ? -10.458 7.592 -1.310 1.00 89.31 95 ARG A C 1
ATOM 766 O O . ARG A 1 95 ? -9.335 7.169 -1.557 1.00 89.31 95 ARG A O 1
ATOM 773 N N . VAL A 1 96 ? -11.536 7.234 -1.996 1.00 90.06 96 VAL A N 1
ATOM 774 C CA . VAL A 1 96 ? -11.510 6.442 -3.232 1.00 90.06 96 VAL A CA 1
ATOM 775 C C . VAL A 1 96 ? -11.764 7.384 -4.405 1.00 90.06 96 VAL A C 1
ATOM 777 O O . VAL A 1 96 ? -12.568 8.313 -4.279 1.00 90.06 96 VAL A O 1
ATOM 780 N N . PHE A 1 97 ? -11.031 7.192 -5.497 1.00 86.50 97 PHE A N 1
ATOM 781 C CA . PHE A 1 97 ? -11.253 7.896 -6.754 1.00 86.50 97 PHE A CA 1
ATOM 782 C C . PHE A 1 97 ? -11.832 6.901 -7.768 1.00 86.50 97 PHE A C 1
ATOM 784 O O . PHE A 1 97 ? -11.426 5.735 -7.771 1.00 86.50 97 PHE A O 1
ATOM 791 N N . ASP A 1 98 ? -12.787 7.371 -8.568 1.00 74.38 98 ASP A N 1
ATOM 792 C CA . ASP A 1 98 ? -13.422 6.633 -9.668 1.00 74.38 98 ASP A CA 1
ATOM 793 C C . ASP A 1 98 ? -12.817 7.051 -11.015 1.00 74.38 98 ASP A C 1
ATOM 795 O O . ASP A 1 98 ? -12.454 8.248 -11.148 1.00 74.38 98 ASP A O 1
#

Mean predicted aligned error: 8.06 Å

pLDDT: mean 83.0, std 13.6, range [47.03, 94.44]

Organism: NCBI:txid1618381

Solvent-accessible surface area (backbone atoms only — not comparable to full-atom values): 5786 Å² total; per-residue (Å²): 138,69,81,90,72,71,71,87,80,73,80,85,61,78,84,44,66,68,71,98,59,61,31,36,30,35,33,33,65,42,78,46,73,29,41,34,63,81,68,82,51,75,66,44,78,42,59,58,71,44,71,44,45,32,36,61,42,78,31,80,84,76,53,90,61,43,21,32,25,32,81,83,67,47,40,26,48,46,43,67,57,54,35,54,36,19,61,70,65,43,24,41,76,77,43,80,53,135

Nearest PDB structures (foldseek):
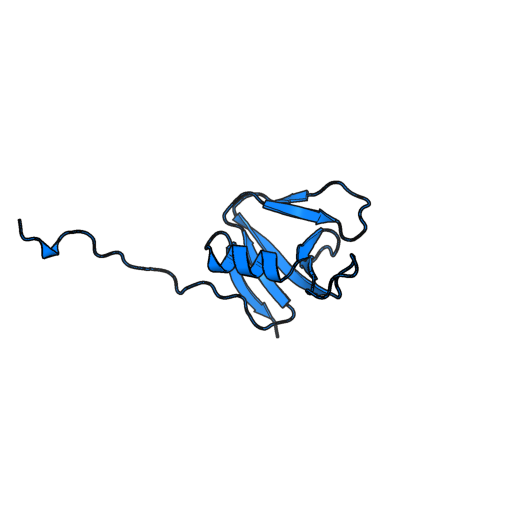  5ghs-assembly2_D  TM=5.287E-01  e=1.621E+00  Thermococcus kodakarensis KOD1
  8x5v-assembly1_A  TM=5.244E-01  e=4.133E+00  Brevibacillus laterosporus
  1wie-assembly1_A  TM=3.425E-01  e=4.876E+00  Homo sapiens

Foldseek 3Di:
DDPVPPDPPDPPDDQAAQDPAQKFKKFFAAWDWWDFLVNPDDTDIDHGGDIFIWGWDPRSVPDPFIWTAGPVRTTTGGSVVVRVCRNVVRMHTPTGDD

Secondary structure (DSSP, 8-state):
--GGGS------SPPP---SSSEEEEEE-S-EEEEETTS-SPPEEE-TT-EEEEEEE--TTS-SS-EEEETTSSEEEEHHHHHHHHHTTSEEEEEEE-

Radius of gyration: 16.47 Å; Cα contacts (8 Å, |Δi|>4): 183; chains: 1; bounding box: 39×22×55 Å